Protein AF-A0A3D5YQ58-F1 (afdb_monomer)

Radius of gyration: 15.27 Å; Cα contacts (8 Å, |Δi|>4): 107; chains: 1; bounding box: 30×34×52 Å

Foldseek 3Di:
DDDPCPDPDDDAAEAEEAAECVCVVVVVVVCVVVVNDHDYYHYHHPPDPDDSLVSVVVVVVVCVVVVDDAQAEEDAAPSNQVSCVVVVHHYDHPYHHDD

Structure (mmCIF, N/CA/C/O backbone):
data_AF-A0A3D5YQ58-F1
#
_entry.id   AF-A0A3D5YQ58-F1
#
loop_
_atom_site.group_PDB
_atom_site.id
_atom_site.type_symbol
_atom_site.label_atom_id
_atom_site.label_alt_id
_atom_site.label_comp_id
_atom_site.label_asym_id
_atom_site.label_entity_id
_atom_site.label_seq_id
_atom_site.pdbx_PDB_ins_code
_atom_site.Cartn_x
_atom_site.Cartn_y
_atom_site.Cartn_z
_atom_site.occupancy
_atom_site.B_iso_or_equiv
_atom_site.auth_seq_id
_atom_site.auth_comp_id
_atom_site.auth_asym_id
_atom_site.auth_atom_id
_atom_site.pdbx_PDB_model_num
ATOM 1 N N . MET A 1 1 ? -14.738 -6.054 38.084 1.00 39.19 1 MET A N 1
ATOM 2 C CA . MET A 1 1 ? -13.569 -6.620 37.373 1.00 39.19 1 MET A CA 1
ATOM 3 C C . MET A 1 1 ? -14.160 -7.504 36.280 1.00 39.19 1 MET A C 1
ATOM 5 O O . MET A 1 1 ? -14.860 -8.432 36.635 1.00 39.19 1 MET A O 1
ATOM 9 N N . THR A 1 2 ? -14.170 -7.155 34.994 1.00 35.88 2 THR A N 1
ATOM 10 C CA . THR A 1 2 ? -13.031 -6.738 34.165 1.00 35.88 2 THR A CA 1
ATOM 11 C C . THR A 1 2 ? -13.493 -5.784 33.052 1.00 35.88 2 THR A C 1
ATOM 13 O O . THR A 1 2 ? -14.409 -6.083 32.296 1.00 35.88 2 THR A O 1
ATOM 16 N N . SER A 1 3 ? -12.853 -4.617 33.019 1.00 37.38 3 SER A N 1
ATOM 17 C CA . SER A 1 3 ? -12.725 -3.602 31.964 1.00 37.38 3 SER A CA 1
ATOM 18 C C . SER A 1 3 ? -13.506 -3.776 30.649 1.00 37.38 3 SER A C 1
ATOM 20 O O . SER A 1 3 ? -12.954 -4.215 29.643 1.00 37.38 3 SER A O 1
ATOM 22 N N . ALA A 1 4 ? -14.729 -3.243 30.592 1.00 36.88 4 ALA A N 1
ATOM 23 C CA . ALA A 1 4 ? -15.431 -2.921 29.340 1.00 36.88 4 ALA A CA 1
ATOM 24 C C . ALA A 1 4 ? -15.005 -1.545 28.775 1.00 36.88 4 ALA A C 1
ATOM 26 O O . ALA A 1 4 ? -15.821 -0.775 28.283 1.00 36.88 4 ALA A O 1
ATOM 27 N N . ASN A 1 5 ? -13.711 -1.226 28.860 1.00 38.62 5 ASN A N 1
ATOM 28 C CA . ASN A 1 5 ? -13.116 -0.006 28.309 1.00 38.62 5 ASN A CA 1
ATOM 29 C C . ASN A 1 5 ? -12.246 -0.365 27.099 1.00 38.62 5 ASN A C 1
ATOM 31 O O . ASN A 1 5 ? -11.046 -0.097 27.047 1.00 38.62 5 ASN A O 1
ATOM 35 N N . LYS A 1 6 ? -12.847 -1.025 26.104 1.00 43.50 6 LYS A N 1
ATOM 36 C CA . LYS A 1 6 ? -12.210 -1.176 24.795 1.00 43.50 6 LYS A CA 1
ATOM 37 C C . LYS A 1 6 ? -12.466 0.125 24.038 1.00 43.50 6 LYS A C 1
ATOM 39 O O . LYS A 1 6 ? -13.501 0.292 23.405 1.00 43.50 6 LYS A O 1
ATOM 44 N N . LEU A 1 7 ? -11.557 1.078 24.249 1.00 41.66 7 LEU A N 1
ATOM 45 C CA . LEU A 1 7 ? -11.448 2.376 23.580 1.00 41.66 7 LEU A CA 1
ATOM 46 C C . LEU A 1 7 ? -12.135 2.388 22.203 1.00 41.66 7 LEU A C 1
ATOM 48 O O . LEU A 1 7 ? -11.684 1.703 21.285 1.00 41.66 7 LEU A O 1
ATOM 52 N N . ARG A 1 8 ? -13.179 3.211 22.040 1.00 45.25 8 ARG A N 1
ATOM 53 C CA . ARG A 1 8 ? -13.702 3.606 20.724 1.00 45.25 8 ARG A CA 1
ATOM 54 C C . ARG A 1 8 ? -12.627 4.417 19.994 1.00 45.25 8 ARG A C 1
ATOM 56 O O . ARG A 1 8 ? -12.633 5.643 20.027 1.00 45.25 8 ARG A O 1
ATOM 63 N N . ARG A 1 9 ? -11.658 3.744 19.377 1.00 63.75 9 ARG A N 1
ATOM 64 C CA . ARG A 1 9 ? -10.739 4.376 18.426 1.00 63.75 9 ARG A CA 1
ATOM 65 C C . ARG A 1 9 ? -11.464 4.395 17.085 1.00 63.75 9 ARG A C 1
ATOM 67 O O . ARG A 1 9 ? -11.861 3.341 16.598 1.00 63.75 9 ARG A O 1
ATOM 74 N N . GLY A 1 10 ? -11.693 5.588 16.538 1.00 78.75 10 GLY A N 1
ATOM 75 C CA . GLY A 1 10 ? -12.211 5.733 15.178 1.00 78.75 10 GLY A CA 1
ATOM 76 C C . GLY A 1 10 ? -11.320 4.998 14.174 1.00 78.75 10 GLY A C 1
ATOM 77 O O . GLY A 1 10 ? -10.135 4.768 14.439 1.00 78.75 10 GLY A O 1
ATOM 78 N N . LEU A 1 11 ? -11.896 4.613 13.035 1.00 88.38 11 LEU A N 1
ATOM 79 C CA . LEU A 1 11 ? -11.135 3.996 11.953 1.00 88.38 11 LEU A CA 1
ATOM 80 C C . LEU A 1 11 ? 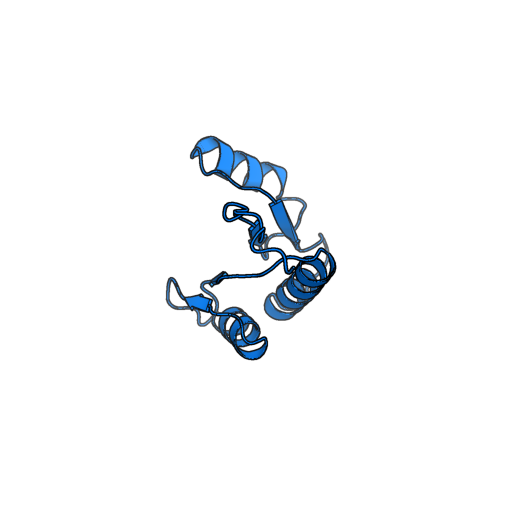-10.062 4.970 11.459 1.00 88.38 11 LEU A C 1
ATOM 82 O O . LEU A 1 11 ? -10.316 6.166 11.325 1.00 88.38 11 LEU A O 1
ATOM 86 N N . LYS A 1 12 ? -8.868 4.440 11.195 1.00 93.50 12 LYS A N 1
ATOM 87 C CA . LYS A 1 12 ? -7.796 5.177 10.532 1.00 93.50 12 LYS A CA 1
ATOM 88 C C . LYS A 1 12 ? -7.746 4.776 9.063 1.00 93.50 12 LYS A C 1
ATOM 90 O O . LYS A 1 12 ? -7.688 3.584 8.770 1.00 93.50 12 LYS A O 1
ATOM 95 N N . SER A 1 13 ? -7.715 5.749 8.162 1.00 95.12 13 SER A N 1
ATOM 96 C CA . SER A 1 13 ? -7.428 5.533 6.746 1.00 95.12 13 SER A CA 1
ATOM 97 C C . SER A 1 13 ? -5.914 5.446 6.541 1.00 95.12 13 SER A C 1
ATOM 99 O O . SER A 1 13 ? -5.185 6.426 6.703 1.00 95.12 13 SER A O 1
ATOM 101 N N . VAL A 1 14 ? -5.426 4.252 6.207 1.00 97.75 14 VAL A N 1
ATOM 102 C CA . VAL A 1 14 ? -4.018 4.008 5.867 1.00 97.75 14 VAL A CA 1
ATOM 103 C C . VAL A 1 14 ? -3.938 3.715 4.378 1.00 97.75 14 VAL A C 1
ATOM 105 O O . VAL A 1 14 ? -4.592 2.797 3.892 1.00 97.75 14 VAL A O 1
ATOM 108 N N . ILE A 1 15 ? -3.144 4.500 3.658 1.00 98.25 15 ILE A N 1
ATOM 109 C CA . ILE A 1 15 ? -2.916 4.323 2.226 1.00 98.25 15 ILE A CA 1
ATOM 110 C C . ILE A 1 15 ? -1.675 3.461 2.030 1.00 98.25 15 ILE A C 1
ATOM 112 O O . ILE A 1 15 ? -0.621 3.747 2.598 1.00 98.25 15 ILE A O 1
ATOM 116 N N . VAL A 1 16 ? -1.790 2.431 1.197 1.00 98.00 16 VAL A N 1
ATOM 117 C CA . VAL A 1 16 ? -0.671 1.587 0.775 1.00 98.00 16 VAL A CA 1
ATOM 118 C C . VAL A 1 16 ? -0.601 1.628 -0.747 1.00 98.00 16 VAL A C 1
ATOM 120 O O . VAL A 1 16 ? -1.566 1.279 -1.419 1.00 98.00 16 VAL A O 1
ATOM 123 N N . SER A 1 17 ? 0.521 2.086 -1.300 1.00 97.00 17 SER A N 1
ATOM 124 C CA . SER A 1 17 ? 0.678 2.279 -2.743 1.00 97.00 17 SER A CA 1
ATOM 125 C C . SER A 1 17 ? 1.897 1.552 -3.294 1.00 97.00 17 SER A C 1
ATOM 127 O O . SER A 1 17 ? 2.982 1.618 -2.718 1.00 97.00 17 SER A O 1
ATOM 129 N N . GLY A 1 18 ? 1.723 0.938 -4.466 1.00 95.81 18 GLY A N 1
ATOM 130 C CA . GLY A 1 18 ? 2.816 0.401 -5.271 1.00 95.81 18 GLY A CA 1
ATOM 131 C C . GLY A 1 18 ? 3.682 1.469 -5.944 1.00 95.81 18 GLY A C 1
ATOM 132 O O . GLY A 1 18 ? 4.737 1.137 -6.478 1.00 95.81 18 GLY A O 1
ATOM 133 N N . ARG A 1 19 ? 3.277 2.749 -5.920 1.00 97.19 19 ARG A N 1
ATOM 134 C CA . ARG A 1 19 ? 4.125 3.858 -6.383 1.00 97.19 19 ARG A CA 1
ATOM 135 C C . ARG A 1 19 ? 5.345 3.997 -5.485 1.00 97.19 19 ARG A C 1
ATOM 137 O O . ARG A 1 19 ? 5.241 3.819 -4.271 1.00 97.19 19 ARG A O 1
ATOM 144 N N . THR A 1 20 ? 6.473 4.347 -6.088 1.00 98.12 20 THR A N 1
ATOM 145 C CA . THR A 1 20 ? 7.707 4.629 -5.363 1.00 98.12 20 THR A CA 1
ATOM 146 C C . THR A 1 20 ? 7.592 5.919 -4.542 1.00 98.12 20 THR A C 1
ATOM 148 O O . THR A 1 20 ? 6.794 6.812 -4.840 1.00 98.12 20 THR A O 1
ATOM 151 N N . ASP A 1 21 ? 8.349 5.996 -3.455 1.00 97.94 21 ASP A N 1
ATOM 152 C CA . ASP A 1 21 ? 8.316 7.075 -2.467 1.00 97.94 21 ASP A CA 1
ATOM 153 C C . ASP A 1 21 ? 8.850 8.425 -2.976 1.00 97.94 21 ASP A C 1
ATOM 155 O O . ASP A 1 21 ? 8.537 9.457 -2.383 1.00 97.94 21 ASP A O 1
ATOM 159 N N . ASP A 1 22 ? 9.537 8.461 -4.116 1.00 98.12 22 ASP A N 1
ATOM 160 C CA . ASP A 1 22 ? 9.846 9.684 -4.869 1.00 98.12 22 ASP A CA 1
ATOM 161 C C . ASP A 1 22 ? 8.587 10.394 -5.416 1.00 98.12 22 ASP A C 1
ATOM 163 O O . ASP A 1 22 ? 8.625 11.596 -5.677 1.00 98.12 22 ASP A O 1
ATOM 167 N N . PHE A 1 23 ? 7.442 9.701 -5.494 1.00 98.00 23 PHE A N 1
ATOM 168 C CA . PHE A 1 23 ? 6.129 10.288 -5.809 1.00 98.00 23 PHE A CA 1
ATOM 169 C C . PHE A 1 23 ? 5.307 10.685 -4.573 1.00 98.00 23 PHE A C 1
ATOM 171 O O . PHE A 1 23 ? 4.111 10.997 -4.688 1.00 98.00 23 PHE A O 1
ATOM 178 N N . ARG A 1 24 ? 5.896 10.645 -3.372 1.00 98.06 24 ARG A N 1
ATOM 179 C CA . ARG A 1 24 ? 5.180 10.933 -2.120 1.00 98.06 24 ARG A CA 1
ATOM 180 C C . ARG A 1 24 ? 4.550 12.317 -2.126 1.00 98.06 24 ARG A C 1
ATOM 182 O O . ARG A 1 24 ? 3.355 12.431 -1.866 1.00 98.06 24 ARG A O 1
ATOM 189 N N . GLN A 1 25 ? 5.316 13.346 -2.483 1.00 98.12 25 GLN A N 1
ATOM 190 C CA . GLN A 1 25 ? 4.838 14.729 -2.446 1.00 98.12 25 GLN A CA 1
ATOM 191 C C . GLN A 1 25 ? 3.640 14.945 -3.385 1.00 98.12 25 GLN A C 1
ATOM 193 O O . GLN A 1 25 ? 2.662 15.592 -3.017 1.00 98.12 25 GLN A O 1
ATOM 198 N N . GLN A 1 26 ? 3.686 14.367 -4.583 1.00 98.44 26 GLN A N 1
ATOM 199 C CA . GLN A 1 26 ? 2.623 14.434 -5.585 1.00 98.44 26 GLN A CA 1
ATOM 200 C C . GLN A 1 26 ? 1.379 13.679 -5.106 1.00 98.44 26 GLN A C 1
ATOM 202 O O . GLN A 1 26 ? 0.255 14.148 -5.288 1.00 98.44 26 GLN A O 1
ATOM 207 N N . THR A 1 27 ? 1.576 12.527 -4.463 1.00 97.88 27 THR A N 1
ATOM 208 C CA . THR A 1 27 ? 0.487 11.706 -3.928 1.00 97.88 27 THR A CA 1
ATOM 209 C C . THR A 1 27 ? -0.214 12.408 -2.761 1.00 97.88 27 THR A C 1
ATOM 211 O O . THR A 1 27 ? -1.437 12.531 -2.764 1.00 97.88 27 THR A O 1
ATOM 214 N N . GLU A 1 28 ? 0.540 12.956 -1.807 1.00 97.50 28 GLU A N 1
ATOM 215 C CA . GLU A 1 28 ? 0.001 13.736 -0.684 1.00 97.50 28 GLU A CA 1
ATOM 216 C C . GLU A 1 28 ? -0.709 15.014 -1.166 1.00 97.50 28 GLU A C 1
ATOM 218 O O . GLU A 1 28 ? -1.800 15.342 -0.690 1.00 97.50 28 GLU A O 1
ATOM 223 N N . ALA A 1 29 ? -0.152 15.704 -2.169 1.00 98.12 29 ALA A N 1
ATOM 224 C CA . ALA A 1 29 ? -0.788 16.866 -2.786 1.00 98.12 29 ALA A CA 1
ATOM 225 C C . ALA A 1 29 ? -2.129 16.519 -3.454 1.00 98.12 29 ALA A C 1
ATOM 227 O O . ALA A 1 29 ? -3.066 17.316 -3.382 1.00 98.12 29 ALA A O 1
ATOM 228 N N . TRP A 1 30 ? -2.251 15.336 -4.066 1.00 98.50 30 TRP A N 1
ATOM 229 C CA . TRP A 1 30 ? -3.504 14.872 -4.664 1.00 98.50 30 TRP A CA 1
ATOM 230 C C . TRP A 1 30 ? -4.593 14.656 -3.605 1.00 98.50 30 TRP A C 1
ATOM 232 O O . TRP A 1 30 ? -5.690 15.196 -3.752 1.00 98.50 30 TRP A O 1
ATOM 242 N N . PHE A 1 31 ? -4.286 13.963 -2.500 1.00 97.88 31 PHE A N 1
ATOM 243 C CA . PHE A 1 31 ? -5.243 13.781 -1.397 1.00 97.88 31 PHE A CA 1
ATOM 244 C C . PHE A 1 31 ? -5.680 15.121 -0.796 1.00 97.88 31 PHE A C 1
ATOM 246 O O . PHE A 1 31 ? -6.873 15.345 -0.579 1.00 97.88 31 PHE A O 1
ATOM 253 N N . LYS A 1 32 ? -4.731 16.049 -0.603 1.00 97.19 32 LYS A N 1
ATOM 254 C CA . LYS A 1 32 ? -5.017 17.403 -0.111 1.00 97.19 32 LYS A CA 1
ATOM 255 C C . LYS A 1 32 ? -5.915 18.187 -1.068 1.00 97.19 32 LYS A C 1
ATOM 257 O O . LYS A 1 32 ? -6.866 18.817 -0.617 1.00 97.19 32 LYS A O 1
ATOM 262 N N . LYS A 1 33 ? -5.638 18.141 -2.375 1.00 98.31 33 LYS A N 1
ATOM 263 C CA . LYS A 1 33 ? -6.430 18.830 -3.407 1.00 98.31 33 LYS A CA 1
ATOM 264 C C . LYS A 1 33 ? -7.903 18.415 -3.372 1.00 98.31 33 LYS A C 1
ATOM 266 O O . LYS A 1 33 ? -8.765 19.263 -3.570 1.00 98.31 33 LYS A O 1
ATOM 271 N N . TRP A 1 34 ? -8.178 17.139 -3.112 1.00 98.19 34 TRP A N 1
ATOM 272 C CA . TRP A 1 34 ? -9.535 16.587 -3.084 1.00 98.19 34 TRP A CA 1
ATOM 273 C C . TRP A 1 34 ? -10.144 16.490 -1.682 1.00 98.19 34 TRP A C 1
ATOM 275 O O . TRP A 1 34 ? -11.226 15.934 -1.527 1.00 98.19 34 TRP A O 1
ATOM 285 N N . ASN A 1 35 ? -9.474 17.046 -0.666 1.00 96.75 35 ASN A N 1
ATOM 286 C CA . ASN A 1 35 ? -9.921 17.036 0.727 1.00 96.75 35 ASN A CA 1
ATOM 287 C C . ASN A 1 35 ? -10.255 15.625 1.255 1.00 96.75 35 ASN A C 1
ATOM 289 O O . ASN A 1 35 ? -11.214 15.433 2.002 1.00 96.75 35 AS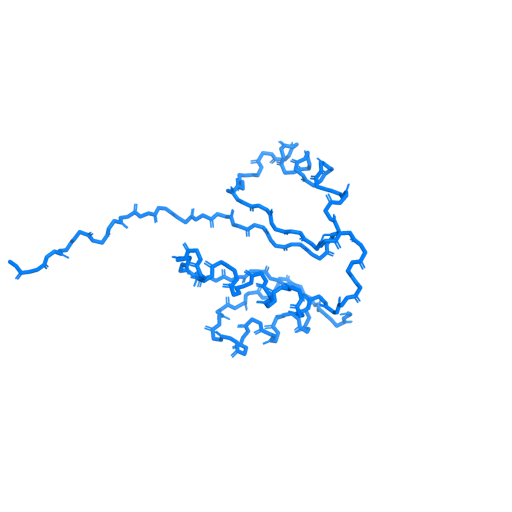N A O 1
ATOM 293 N N . ILE A 1 36 ? -9.464 14.627 0.851 1.00 95.25 36 ILE A N 1
ATOM 294 C CA . ILE A 1 36 ? -9.618 13.239 1.294 1.00 95.25 36 ILE A CA 1
ATOM 295 C C . ILE A 1 36 ? -8.734 13.032 2.535 1.00 95.25 36 ILE A C 1
ATOM 297 O O . ILE A 1 36 ? -7.506 13.108 2.422 1.00 95.25 36 ILE A O 1
ATOM 301 N N . PRO A 1 37 ? -9.311 12.772 3.722 1.00 92.44 37 PRO A N 1
ATOM 302 C CA . PRO A 1 37 ? -8.537 12.606 4.944 1.00 92.44 37 PRO A CA 1
ATOM 303 C C . PRO A 1 37 ? -7.812 11.254 4.966 1.00 92.44 37 PRO A C 1
ATOM 305 O O . PRO A 1 37 ? -8.432 10.190 4.888 1.00 92.44 37 PRO A O 1
ATOM 308 N N . ILE A 1 38 ? -6.491 11.301 5.133 1.00 95.38 38 ILE A N 1
ATOM 309 C CA . ILE A 1 38 ? -5.629 10.125 5.301 1.00 95.38 38 ILE A CA 1
ATOM 310 C C . ILE A 1 38 ? -4.814 10.250 6.589 1.00 95.38 38 ILE A C 1
ATOM 312 O O . ILE A 1 38 ? -4.412 11.350 6.968 1.00 95.38 38 ILE A O 1
ATOM 316 N N . ASN A 1 39 ? -4.581 9.137 7.285 1.00 96.38 39 ASN A N 1
ATOM 317 C CA . ASN A 1 39 ? -3.803 9.120 8.526 1.00 96.38 39 ASN A CA 1
ATOM 318 C C . ASN A 1 39 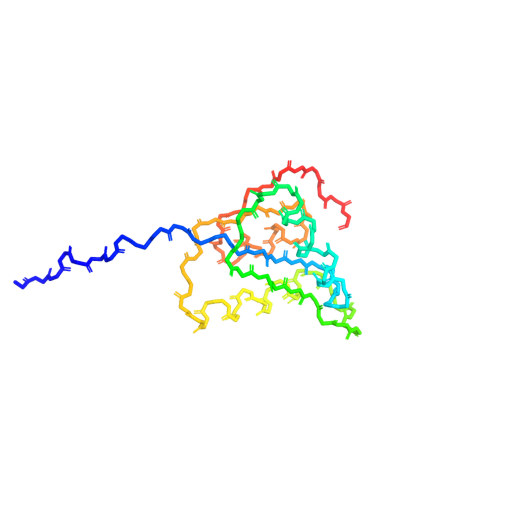? -2.333 8.761 8.300 1.00 96.38 39 ASN A C 1
ATOM 320 O O . ASN A 1 39 ? -1.464 9.367 8.918 1.00 96.38 39 ASN A O 1
ATOM 324 N N . GLU A 1 40 ? -2.056 7.770 7.454 1.00 96.44 40 GLU A N 1
ATOM 325 C CA . GLU A 1 40 ? -0.700 7.315 7.126 1.00 96.44 40 GLU A CA 1
ATOM 326 C C . GLU A 1 40 ? -0.636 6.922 5.644 1.00 96.44 40 GLU A C 1
ATOM 328 O O . GLU A 1 40 ? -1.625 6.444 5.085 1.00 96.44 40 GLU A O 1
ATOM 333 N N . ILE A 1 41 ? 0.529 7.102 5.013 1.00 97.81 41 ILE A N 1
ATOM 334 C CA . ILE A 1 41 ? 0.800 6.630 3.650 1.00 97.81 41 ILE A CA 1
ATOM 335 C C . ILE A 1 41 ? 2.115 5.849 3.594 1.00 97.81 41 ILE A C 1
ATOM 337 O O . ILE A 1 41 ? 3.197 6.363 3.905 1.00 97.81 41 ILE A O 1
ATOM 341 N N . HIS A 1 42 ? 2.000 4.598 3.165 1.00 98.31 42 HIS A N 1
ATOM 342 C CA . HIS A 1 42 ? 3.085 3.667 2.905 1.00 98.31 42 HIS A CA 1
ATOM 343 C C . HIS A 1 42 ? 3.247 3.497 1.396 1.00 98.31 42 HIS A C 1
ATOM 345 O O . HIS A 1 42 ? 2.271 3.320 0.667 1.00 98.31 42 HIS A O 1
ATOM 351 N N . MET A 1 43 ? 4.485 3.585 0.929 1.00 98.44 43 MET A N 1
ATOM 352 C CA . MET A 1 43 ? 4.828 3.552 -0.489 1.00 98.44 43 MET A CA 1
ATOM 353 C C . MET A 1 43 ? 5.991 2.594 -0.695 1.00 98.44 43 MET A C 1
ATOM 355 O O . MET A 1 43 ? 6.762 2.339 0.235 1.00 98.44 43 MET A O 1
ATOM 359 N N . ARG A 1 44 ? 6.118 2.079 -1.913 1.00 98.50 44 ARG A N 1
ATOM 360 C CA . ARG A 1 44 ? 7.281 1.308 -2.346 1.00 98.50 44 ARG A CA 1
ATOM 361 C C . ARG A 1 44 ? 8.536 2.170 -2.213 1.00 98.50 44 ARG A C 1
ATOM 363 O O . ARG A 1 44 ? 8.523 3.347 -2.555 1.00 98.50 44 ARG A O 1
ATOM 370 N N . ARG A 1 45 ? 9.637 1.598 -1.741 1.00 98.12 45 ARG A N 1
ATOM 371 C CA . ARG A 1 45 ? 10.920 2.307 -1.7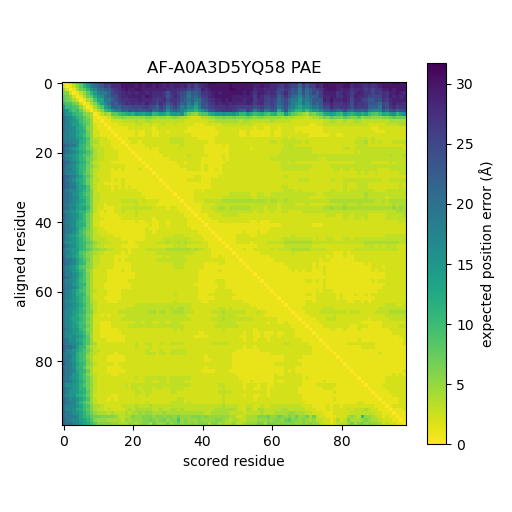16 1.00 98.12 45 ARG A CA 1
ATOM 372 C C . ARG A 1 45 ? 11.439 2.496 -3.144 1.00 98.12 45 ARG A C 1
ATOM 374 O O . ARG A 1 45 ? 11.399 1.554 -3.935 1.00 98.12 45 ARG A O 1
ATOM 381 N N . PHE A 1 46 ? 11.965 3.671 -3.473 1.00 97.94 46 PHE A N 1
ATOM 382 C CA . PHE A 1 46 ? 12.634 3.897 -4.751 1.00 97.94 46 PHE A CA 1
ATOM 383 C C . PHE A 1 46 ? 13.748 2.862 -4.989 1.00 97.94 46 PHE A C 1
ATOM 385 O O . PHE A 1 46 ? 14.578 2.603 -4.113 1.00 97.94 46 PHE A O 1
ATOM 392 N N . GLY A 1 47 ? 13.746 2.261 -6.181 1.00 97.81 47 GLY A N 1
ATOM 393 C CA . GLY A 1 47 ? 14.671 1.190 -6.565 1.00 97.81 47 GLY A CA 1
ATOM 394 C C . GLY A 1 47 ? 14.255 -0.224 -6.138 1.00 97.81 47 GLY A C 1
ATOM 395 O O . GLY A 1 47 ? 14.990 -1.168 -6.419 1.00 97.81 47 GLY A O 1
ATOM 396 N N . ASP A 1 48 ? 13.101 -0.401 -5.487 1.00 98.00 48 ASP A N 1
ATOM 397 C CA . ASP A 1 48 ? 12.546 -1.724 -5.190 1.00 98.00 48 ASP A CA 1
ATOM 398 C C . ASP A 1 48 ? 11.616 -2.210 -6.311 1.00 98.00 48 ASP A C 1
ATOM 400 O O . ASP A 1 48 ? 10.495 -1.722 -6.478 1.00 98.00 48 ASP A O 1
ATOM 404 N N . TYR A 1 49 ? 12.075 -3.203 -7.071 1.00 97.31 49 TYR A N 1
ATOM 405 C CA . TYR A 1 49 ? 11.368 -3.758 -8.231 1.00 97.31 49 TYR A CA 1
ATOM 406 C C . TYR A 1 49 ? 10.639 -5.075 -7.940 1.00 97.31 49 TYR A C 1
ATOM 408 O O . TYR A 1 49 ? 10.184 -5.742 -8.868 1.00 97.31 49 TYR A O 1
ATOM 416 N N . ARG A 1 50 ? 10.520 -5.481 -6.669 1.00 98.31 50 ARG A N 1
ATOM 417 C CA . ARG A 1 50 ? 9.765 -6.689 -6.300 1.00 98.31 50 ARG A CA 1
ATOM 418 C C . ARG A 1 50 ? 8.287 -6.557 -6.684 1.00 98.31 50 ARG A C 1
ATOM 420 O O . ARG A 1 50 ? 7.768 -5.454 -6.861 1.00 98.31 50 ARG A 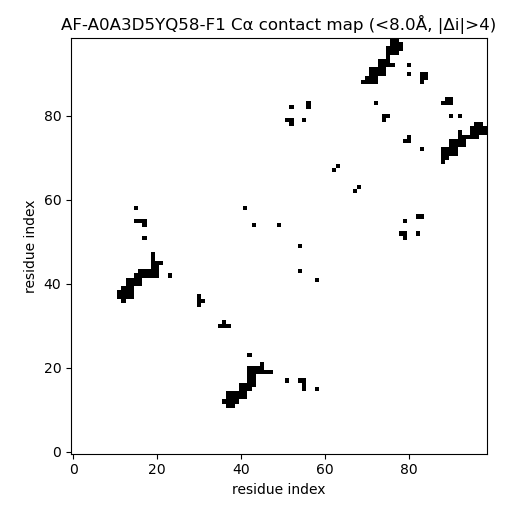O 1
ATOM 427 N N . ALA A 1 51 ? 7.590 -7.681 -6.805 1.00 97.94 51 ALA A N 1
ATOM 428 C CA . ALA A 1 51 ? 6.161 -7.681 -7.109 1.00 97.94 51 ALA A CA 1
ATOM 429 C C . ALA A 1 51 ? 5.343 -6.919 -6.043 1.00 97.94 51 ALA A C 1
ATOM 431 O O . ALA A 1 51 ? 5.733 -6.844 -4.875 1.00 97.94 51 ALA A O 1
ATOM 432 N N . ASP A 1 52 ? 4.225 -6.310 -6.453 1.00 97.50 52 ASP A N 1
ATOM 433 C CA . ASP A 1 52 ? 3.441 -5.415 -5.588 1.00 97.50 52 ASP A CA 1
ATOM 434 C C . ASP A 1 52 ? 2.859 -6.126 -4.364 1.00 97.50 52 ASP A C 1
ATOM 436 O O . ASP A 1 52 ? 2.894 -5.589 -3.258 1.00 97.50 52 ASP A O 1
ATOM 440 N N . ASN A 1 53 ? 2.416 -7.370 -4.543 1.00 98.50 53 ASN A N 1
ATOM 441 C CA . ASN A 1 53 ? 1.946 -8.228 -3.463 1.00 98.50 53 ASN A CA 1
ATOM 442 C C . ASN A 1 53 ? 3.025 -8.457 -2.390 1.00 98.50 53 ASN A C 1
ATOM 444 O O . ASN A 1 53 ? 2.714 -8.337 -1.211 1.00 98.50 53 ASN A O 1
ATOM 448 N N . LEU A 1 54 ? 4.289 -8.683 -2.769 1.00 98.50 54 LEU A N 1
ATOM 449 C CA . LEU A 1 54 ? 5.391 -8.880 -1.813 1.00 98.50 54 LEU A CA 1
ATOM 450 C C . LEU A 1 54 ? 5.684 -7.614 -0.995 1.00 98.50 54 LEU A C 1
ATOM 452 O O . LEU A 1 54 ? 5.941 -7.678 0.205 1.00 98.50 54 LEU A O 1
ATOM 456 N N . ILE A 1 55 ? 5.635 -6.443 -1.630 1.00 98.56 55 ILE A N 1
ATOM 457 C CA . ILE A 1 55 ? 5.856 -5.165 -0.937 1.00 98.56 55 ILE A CA 1
ATOM 458 C C . ILE A 1 55 ? 4.684 -4.835 -0.017 1.00 98.56 55 ILE A C 1
ATOM 460 O O . ILE A 1 55 ? 4.890 -4.412 1.122 1.00 98.56 55 ILE A O 1
ATOM 464 N N . LYS A 1 56 ? 3.450 -5.044 -0.481 1.00 98.56 56 LYS A N 1
ATOM 465 C CA . LYS A 1 56 ? 2.251 -4.820 0.331 1.00 98.56 56 LYS A CA 1
ATOM 466 C C . LYS A 1 56 ? 2.155 -5.807 1.496 1.00 98.56 56 LYS A C 1
ATOM 468 O O . LYS A 1 56 ? 1.758 -5.391 2.580 1.00 98.56 56 LYS A O 1
ATOM 473 N N . GLU A 1 57 ? 2.600 -7.050 1.326 1.00 98.69 57 GLU A N 1
ATOM 474 C CA . GLU A 1 57 ? 2.748 -8.029 2.410 1.00 98.69 57 GLU A CA 1
ATOM 475 C C . GLU A 1 57 ? 3.805 -7.583 3.438 1.00 98.69 57 GLU A C 1
ATOM 477 O O . GLU A 1 57 ? 3.587 -7.642 4.651 1.00 98.69 57 GLU A O 1
ATOM 482 N N . GLU A 1 58 ? 4.944 -7.052 2.988 1.00 98.62 58 GLU A N 1
ATOM 483 C CA . GLU A 1 58 ? 5.942 -6.490 3.902 1.00 98.62 58 GLU A CA 1
ATOM 484 C C . GLU A 1 58 ? 5.352 -5.334 4.733 1.00 98.62 58 GLU A C 1
ATOM 486 O O . GLU A 1 58 ? 5.537 -5.276 5.955 1.00 98.62 58 GLU A O 1
ATOM 491 N N . ILE A 1 59 ? 4.593 -4.441 4.090 1.00 98.44 59 ILE A N 1
ATOM 492 C CA . ILE A 1 59 ? 3.903 -3.318 4.740 1.00 98.44 59 ILE A CA 1
ATOM 493 C C . ILE A 1 59 ? 2.810 -3.817 5.695 1.00 98.44 59 ILE A C 1
ATOM 495 O O . ILE A 1 59 ? 2.696 -3.293 6.805 1.00 98.44 59 ILE A O 1
ATOM 499 N N . LEU A 1 60 ? 2.051 -4.851 5.325 1.00 98.50 60 LEU A N 1
ATOM 500 C CA . LEU A 1 60 ? 1.084 -5.516 6.200 1.00 98.50 60 LEU A CA 1
ATOM 501 C C . LEU A 1 60 ? 1.744 -5.943 7.512 1.00 98.50 60 LEU A C 1
ATOM 503 O O . LEU A 1 60 ? 1.298 -5.550 8.594 1.00 98.50 60 LEU A O 1
ATOM 507 N N . HIS A 1 61 ? 2.851 -6.680 7.425 1.00 98.44 61 HIS A N 1
ATOM 508 C CA . HIS A 1 61 ? 3.571 -7.133 8.609 1.00 98.44 61 HIS A CA 1
ATOM 509 C C . HIS A 1 61 ? 4.096 -5.956 9.447 1.00 98.44 61 HIS A C 1
ATOM 511 O O . HIS A 1 61 ? 4.092 -6.017 10.679 1.00 98.44 61 HIS A O 1
ATOM 517 N N . GLN A 1 62 ? 4.523 -4.853 8.820 1.00 98.19 62 GLN A N 1
ATOM 518 C CA . GLN A 1 62 ? 4.904 -3.632 9.542 1.00 98.19 62 GLN A CA 1
ATOM 519 C C . GLN A 1 62 ? 3.716 -3.015 10.299 1.00 98.19 62 GLN A C 1
ATOM 521 O O . GLN A 1 62 ? 3.866 -2.637 11.463 1.00 98.19 62 GLN A O 1
ATOM 526 N N . LEU A 1 63 ? 2.536 -2.930 9.677 1.00 97.31 63 LEU A N 1
ATOM 527 C CA . LEU A 1 63 ? 1.319 -2.401 10.302 1.00 97.31 63 LEU A CA 1
ATOM 528 C C . LEU A 1 63 ? 0.862 -3.275 11.475 1.00 97.31 63 LEU A C 1
ATOM 530 O O . LEU A 1 63 ? 0.572 -2.755 12.555 1.00 97.31 63 LEU A O 1
ATOM 534 N N . GLN A 1 64 ? 0.871 -4.597 11.309 1.00 97.12 64 GLN A N 1
ATOM 535 C CA . GLN A 1 64 ? 0.550 -5.537 12.385 1.00 97.12 64 GLN A CA 1
ATOM 536 C C . GLN A 1 64 ? 1.524 -5.401 13.562 1.00 97.12 64 GLN A C 1
ATOM 538 O O . GLN A 1 64 ? 1.084 -5.315 14.708 1.00 97.12 64 GLN A O 1
ATOM 543 N N . ARG A 1 65 ? 2.836 -5.274 13.303 1.00 98.06 65 ARG A N 1
ATOM 544 C CA . ARG A 1 65 ? 3.842 -5.016 14.353 1.00 98.06 65 ARG A CA 1
ATOM 545 C C . ARG A 1 65 ? 3.626 -3.687 15.081 1.00 98.06 65 ARG A C 1
ATOM 547 O O . ARG A 1 65 ? 3.894 -3.605 16.275 1.00 98.06 65 ARG A O 1
ATOM 554 N N . LYS A 1 66 ? 3.104 -2.661 14.398 1.00 96.12 66 LYS A N 1
ATOM 555 C CA . LYS A 1 66 ? 2.672 -1.390 15.015 1.00 96.12 66 LYS A CA 1
ATOM 556 C C . LYS A 1 66 ? 1.376 -1.525 15.841 1.00 96.12 66 LYS A C 1
ATOM 558 O O . LYS A 1 66 ? 0.956 -0.551 16.464 1.00 96.12 66 LYS A O 1
ATOM 563 N N . GLY A 1 67 ? 0.727 -2.691 15.843 1.00 95.88 67 GLY A N 1
ATOM 564 C CA . GLY A 1 67 ? -0.509 -2.958 16.581 1.00 95.88 67 GLY A CA 1
ATOM 565 C C . GLY A 1 67 ? -1.789 -2.565 15.840 1.00 95.88 67 GLY A C 1
ATOM 566 O O . GLY A 1 67 ? -2.833 -2.400 16.476 1.00 95.88 67 GLY A O 1
ATOM 567 N N . TYR A 1 68 ? -1.739 -2.386 14.515 1.00 95.44 68 TYR A N 1
ATOM 568 C CA . TYR A 1 68 ? -2.944 -2.124 13.727 1.00 95.44 68 TYR A CA 1
ATOM 569 C C . TYR A 1 68 ? -3.863 -3.350 13.688 1.00 95.44 68 TYR A C 1
ATOM 571 O O . TYR A 1 68 ? -3.433 -4.460 13.388 1.00 95.44 68 TYR A O 1
ATOM 579 N N . GLN A 1 69 ? -5.156 -3.119 13.934 1.00 95.19 69 GLN A N 1
ATOM 580 C CA . GLN A 1 69 ? -6.223 -4.092 13.693 1.00 95.19 69 GLN A CA 1
ATOM 581 C C . GLN A 1 69 ? -6.927 -3.748 12.379 1.00 95.19 69 GLN A C 1
ATOM 583 O O . GLN A 1 69 ? -7.799 -2.876 12.346 1.00 95.19 69 GLN A O 1
ATOM 588 N N . ILE A 1 70 ? -6.524 -4.412 11.297 1.00 96.31 70 ILE A N 1
ATOM 589 C CA . ILE A 1 70 ? -7.053 -4.166 9.951 1.00 96.31 70 ILE A CA 1
ATOM 590 C C . ILE A 1 70 ? -8.491 -4.685 9.879 1.00 96.31 70 ILE A C 1
ATOM 592 O O . ILE A 1 70 ? -8.734 -5.867 10.097 1.00 96.31 70 ILE A O 1
ATOM 596 N N . GLN A 1 71 ? -9.444 -3.789 9.609 1.00 96.50 71 GLN A N 1
ATOM 597 C CA . GLN A 1 71 ? -10.865 -4.145 9.508 1.00 96.50 71 GLN A CA 1
ATOM 598 C C . GLN A 1 71 ? -11.220 -4.670 8.114 1.00 96.50 71 GLN A C 1
ATOM 600 O O . GLN A 1 71 ? -11.942 -5.652 7.982 1.00 96.50 71 GLN A O 1
ATOM 605 N N . PHE A 1 72 ? -10.709 -4.000 7.083 1.00 97.88 72 PHE A N 1
ATOM 606 C CA . PHE A 1 72 ? -10.796 -4.405 5.686 1.00 97.88 72 PHE A CA 1
ATOM 607 C C . PHE A 1 72 ? -9.758 -3.628 4.869 1.00 97.88 72 PHE A C 1
ATOM 609 O O . PHE A 1 72 ? -9.197 -2.636 5.345 1.00 97.88 72 PHE A O 1
ATOM 616 N N . VAL A 1 73 ? -9.534 -4.073 3.637 1.00 98.50 73 VAL A N 1
ATOM 617 C CA . VAL A 1 73 ? -8.717 -3.398 2.624 1.00 98.50 73 VAL A CA 1
ATOM 618 C C . VAL A 1 73 ? -9.549 -3.216 1.354 1.00 98.50 73 VAL A C 1
ATOM 620 O O . VAL A 1 73 ? -10.447 -4.013 1.083 1.00 98.50 73 VAL A O 1
ATOM 623 N N . VAL A 1 74 ? -9.256 -2.165 0.590 1.00 98.56 74 VAL A N 1
ATOM 624 C CA . VAL A 1 74 ? -9.766 -1.958 -0.771 1.00 98.56 74 VAL A CA 1
ATOM 625 C C . VAL A 1 74 ? -8.565 -1.978 -1.712 1.00 98.56 74 VAL A C 1
ATOM 627 O O . VAL A 1 74 ? -7.638 -1.194 -1.513 1.00 98.56 74 VAL A O 1
ATOM 630 N N . ASP A 1 75 ? -8.557 -2.888 -2.682 1.00 98.44 75 ASP A N 1
ATOM 631 C CA . ASP A 1 75 ? -7.461 -3.075 -3.644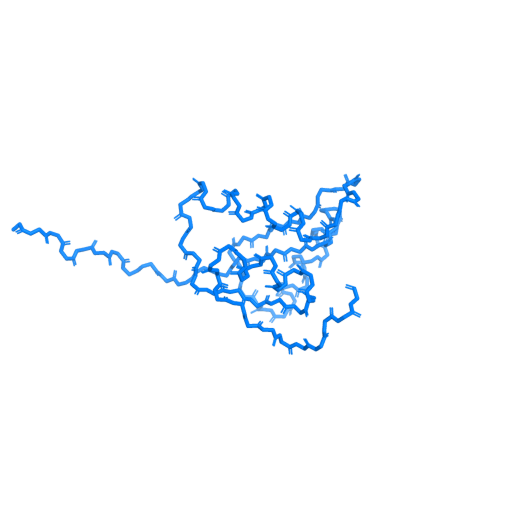 1.00 98.44 75 ASP A CA 1
ATOM 632 C C . ASP A 1 75 ? -8.040 -3.582 -4.972 1.00 98.44 75 ASP A C 1
ATOM 634 O O . ASP A 1 75 ? -9.073 -4.243 -4.966 1.00 98.44 75 ASP A O 1
ATOM 638 N N . ASP A 1 76 ? -7.428 -3.262 -6.104 1.00 98.00 76 ASP A N 1
ATOM 639 C CA . ASP A 1 76 ? -7.946 -3.584 -7.440 1.00 98.00 76 ASP A CA 1
ATOM 640 C C . ASP A 1 76 ? -7.253 -4.799 -8.070 1.00 98.00 76 ASP A C 1
ATOM 642 O O . ASP A 1 76 ? -7.920 -5.623 -8.687 1.00 98.00 76 ASP A O 1
ATOM 646 N N . ARG A 1 77 ? -5.937 -4.942 -7.881 1.00 98.25 77 ARG A N 1
ATOM 647 C CA . ARG A 1 77 ?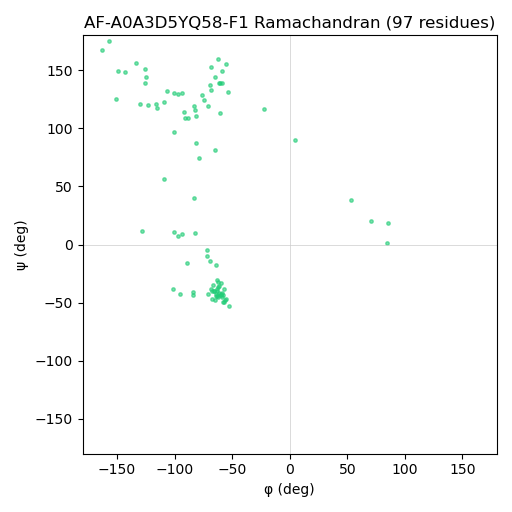 -5.101 -5.941 -8.567 1.00 98.25 77 ARG A CA 1
ATOM 648 C C . ARG A 1 77 ? -5.272 -7.359 -8.007 1.00 98.25 77 ARG A C 1
ATOM 650 O O . ARG A 1 77 ? -5.026 -7.589 -6.822 1.00 98.25 77 ARG A O 1
ATOM 657 N N . ASP A 1 78 ? -5.539 -8.338 -8.873 1.00 98.56 78 ASP A N 1
ATOM 658 C CA . ASP A 1 78 ? -5.857 -9.728 -8.499 1.00 98.56 78 ASP A CA 1
ATOM 659 C C . ASP A 1 78 ? -4.784 -10.370 -7.611 1.00 98.56 78 ASP A C 1
ATOM 661 O O . ASP A 1 78 ? -5.090 -10.943 -6.564 1.00 98.56 78 ASP A O 1
ATOM 665 N N . SER A 1 79 ? -3.508 -10.220 -7.980 1.00 98.25 79 SER A N 1
ATOM 666 C CA . SER A 1 79 ? -2.377 -10.779 -7.220 1.00 98.25 79 SER A CA 1
ATOM 667 C C . SER A 1 79 ? -2.248 -10.203 -5.806 1.00 98.25 79 SER A C 1
ATOM 669 O O . SER A 1 79 ? -1.802 -10.887 -4.884 1.00 98.25 79 SER A O 1
ATOM 671 N N . VAL A 1 80 ? -2.652 -8.949 -5.610 1.00 98.62 80 VAL A N 1
ATOM 672 C CA . VAL A 1 80 ? -2.615 -8.270 -4.313 1.00 98.62 80 VAL A CA 1
ATOM 673 C C . VAL A 1 80 ? -3.853 -8.617 -3.491 1.00 98.62 80 VAL A C 1
ATOM 675 O O . VAL A 1 80 ? -3.747 -8.885 -2.296 1.00 98.62 80 VAL A O 1
ATOM 678 N N . VAL A 1 81 ? -5.022 -8.663 -4.129 1.00 98.75 81 VAL A N 1
ATOM 679 C CA . VAL A 1 81 ? -6.280 -9.103 -3.515 1.00 98.75 81 VAL A CA 1
ATOM 680 C C . VAL A 1 81 ? -6.153 -10.534 -2.987 1.00 98.75 81 VAL A C 1
ATOM 682 O O . VAL A 1 81 ? -6.564 -10.804 -1.856 1.00 98.75 81 VAL A O 1
ATOM 685 N N . ALA A 1 82 ? -5.565 -11.440 -3.775 1.00 98.69 82 ALA A N 1
ATOM 686 C CA . ALA A 1 82 ? -5.274 -12.809 -3.356 1.00 98.69 82 ALA A CA 1
ATOM 687 C C . ALA A 1 82 ? -4.384 -12.828 -2.107 1.00 98.69 82 ALA A C 1
ATOM 689 O O . ALA A 1 82 ? -4.770 -13.431 -1.109 1.00 98.69 82 ALA A O 1
ATOM 690 N N . MET A 1 83 ? -3.281 -12.071 -2.111 1.00 98.69 83 MET A N 1
ATOM 691 C CA . MET A 1 83 ? -2.387 -11.943 -0.954 1.00 98.69 83 MET A CA 1
ATOM 692 C C . MET A 1 83 ? -3.129 -11.462 0.303 1.00 98.69 83 MET A C 1
ATOM 694 O O . MET A 1 83 ? -3.024 -12.087 1.356 1.00 98.69 83 MET A O 1
ATOM 698 N N . TRP A 1 84 ? -3.952 -10.408 0.220 1.00 98.62 84 TRP A N 1
ATOM 699 C CA . TRP A 1 84 ? -4.728 -9.949 1.381 1.00 98.62 84 TRP A CA 1
ATOM 700 C C . TRP A 1 84 ? -5.630 -11.057 1.944 1.00 98.62 84 TRP A C 1
ATOM 702 O O . TRP A 1 84 ? -5.694 -11.255 3.160 1.00 98.62 84 TRP A O 1
ATOM 712 N N . ARG A 1 85 ? -6.307 -11.801 1.062 1.00 98.69 85 ARG A N 1
ATOM 713 C CA . ARG A 1 85 ? -7.207 -12.899 1.442 1.00 98.69 85 ARG A CA 1
ATOM 714 C C . ARG A 1 85 ? -6.452 -14.086 2.045 1.00 98.69 85 ARG A C 1
ATOM 716 O O . ARG A 1 85 ? -6.938 -14.654 3.020 1.00 98.69 85 ARG A O 1
ATOM 723 N N . GLU A 1 86 ? -5.270 -14.424 1.532 1.00 98.62 86 GLU A N 1
ATOM 724 C CA . GLU A 1 86 ? -4.380 -15.459 2.089 1.00 98.62 86 GLU A CA 1
ATOM 725 C C . GLU A 1 86 ? -3.951 -15.137 3.528 1.00 98.62 86 GLU A C 1
ATOM 727 O O . GLU A 1 86 ? -3.858 -16.032 4.366 1.00 98.62 86 GLU A O 1
ATOM 732 N N . HIS A 1 87 ? -3.797 -13.850 3.853 1.00 98.50 87 HIS A N 1
ATOM 733 C CA . HIS A 1 87 ? -3.528 -13.358 5.211 1.00 98.50 87 HIS A CA 1
ATOM 734 C C . HIS A 1 87 ? -4.779 -13.214 6.093 1.00 98.50 87 HIS A C 1
ATOM 736 O O . HIS A 1 87 ? -4.720 -12.642 7.185 1.00 98.50 87 HIS A O 1
ATOM 742 N N . GLY A 1 88 ? -5.930 -13.719 5.642 1.00 98.25 88 GLY A N 1
ATOM 743 C CA . GLY A 1 88 ? -7.189 -13.676 6.387 1.00 98.25 88 GLY A CA 1
ATOM 744 C C . GLY A 1 88 ?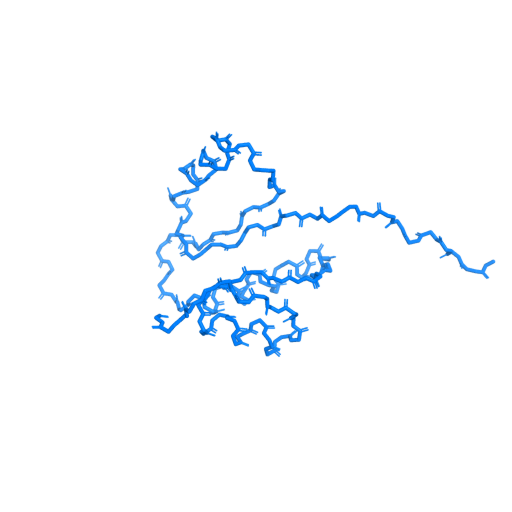 -7.805 -12.278 6.490 1.00 98.25 88 GLY A C 1
ATOM 745 O O . GLY A 1 88 ? -8.614 -12.029 7.384 1.00 98.25 88 GLY A O 1
ATOM 746 N N . ILE A 1 89 ? -7.428 -11.352 5.604 1.00 98.44 89 ILE A N 1
ATOM 747 C CA . ILE A 1 89 ? -7.938 -9.979 5.595 1.00 98.44 89 ILE A CA 1
ATOM 748 C C . ILE A 1 89 ? -9.077 -9.860 4.586 1.00 98.44 89 ILE A C 1
ATOM 750 O O . ILE A 1 89 ? -8.944 -10.207 3.412 1.00 98.44 89 ILE A O 1
ATOM 754 N N . THR A 1 90 ? -10.200 -9.298 5.034 1.00 98.44 90 THR A N 1
ATOM 755 C CA . THR A 1 90 ? -11.310 -8.934 4.148 1.00 98.44 90 THR A CA 1
ATOM 756 C C . THR A 1 90 ? -10.837 -7.906 3.123 1.00 98.44 90 THR A C 1
ATOM 758 O O . THR A 1 90 ? -10.530 -6.768 3.481 1.00 98.44 90 THR A O 1
ATOM 761 N N . CYS A 1 91 ? -10.807 -8.294 1.848 1.00 98.62 91 CYS A N 1
ATOM 762 C CA . CYS A 1 91 ? -10.424 -7.421 0.742 1.00 98.62 91 CYS A CA 1
ATOM 763 C C . CYS A 1 91 ? -11.609 -7.191 -0.205 1.00 98.62 91 CYS A C 1
ATOM 765 O O . CYS A 1 91 ? -12.130 -8.137 -0.810 1.00 98.62 91 CYS A O 1
ATOM 767 N N . LEU A 1 92 ? -12.029 -5.928 -0.307 1.00 98.50 92 LEU A N 1
ATOM 768 C CA . LEU A 1 92 ? -13.051 -5.450 -1.230 1.00 98.50 92 LEU A CA 1
ATOM 769 C C . LEU A 1 92 ? -12.373 -5.072 -2.547 1.00 98.50 92 LEU A C 1
ATOM 771 O O . LEU A 1 92 ? -11.659 -4.072 -2.610 1.00 98.50 92 LEU A O 1
ATOM 775 N N . GLN A 1 93 ? -12.601 -5.873 -3.584 1.00 98.56 93 GLN A N 1
ATOM 776 C CA . GLN A 1 93 ? -12.038 -5.609 -4.899 1.00 98.56 93 GLN A CA 1
ATOM 777 C C . GLN A 1 93 ? -12.902 -4.594 -5.645 1.00 98.56 93 GLN A C 1
ATOM 779 O O . GLN A 1 93 ? -14.084 -4.854 -5.871 1.00 98.56 93 GLN A O 1
ATOM 784 N N . CYS A 1 94 ? -12.353 -3.415 -5.950 1.00 97.62 94 CYS A N 1
ATOM 785 C CA . CYS A 1 94 ? -13.162 -2.297 -6.448 1.00 97.62 94 CYS A CA 1
ATOM 786 C C . CYS A 1 94 ? -13.328 -2.246 -7.972 1.00 97.62 94 CYS A C 1
ATOM 788 O O . CYS A 1 94 ? -14.225 -1.546 -8.434 1.00 97.62 94 CYS A O 1
ATOM 790 N N . ASP A 1 95 ? -12.500 -2.967 -8.730 1.00 97.88 95 ASP A N 1
ATOM 791 C CA . ASP A 1 95 ? -12.606 -3.122 -10.187 1.00 97.88 95 ASP A CA 1
ATOM 792 C C . ASP A 1 95 ? -11.889 -4.416 -10.639 1.00 97.88 95 ASP A C 1
ATOM 794 O O . ASP A 1 95 ? -11.274 -5.096 -9.815 1.00 97.88 95 ASP A O 1
ATOM 798 N N . TYR A 1 96 ? -11.967 -4.770 -11.925 1.00 97.38 96 TYR A N 1
ATOM 799 C CA . TYR A 1 96 ? -11.222 -5.891 -12.512 1.00 97.38 96 TYR A CA 1
ATOM 800 C C . TYR A 1 96 ? -9.701 -5.684 -12.403 1.00 97.38 96 TYR A C 1
ATOM 802 O O . TYR A 1 96 ? -9.204 -4.582 -12.631 1.00 97.38 96 TYR A O 1
ATOM 810 N N . GLY A 1 97 ? -8.963 -6.755 -12.084 1.00 95.56 97 GLY A N 1
ATOM 811 C CA . GLY A 1 97 ? -7.594 -6.664 -11.566 1.00 95.56 97 GLY A CA 1
ATOM 812 C C . GLY A 1 97 ? -6.507 -7.483 -12.262 1.00 95.56 97 GLY A C 1
ATOM 813 O O . GLY A 1 97 ? -5.428 -7.615 -11.681 1.00 95.56 97 GLY A O 1
ATOM 814 N N . ASP A 1 98 ? -6.764 -8.067 -13.435 1.00 96.31 98 ASP A N 1
ATOM 815 C CA . ASP A 1 98 ? -5.843 -9.001 -14.110 1.00 96.31 98 ASP A CA 1
ATOM 816 C C . ASP A 1 98 ? -4.693 -8.269 -14.838 1.00 96.31 98 ASP A C 1
ATOM 818 O O . ASP A 1 98 ? -4.719 -8.086 -16.059 1.00 96.31 98 ASP A O 1
ATOM 822 N N . PHE A 1 99 ? -3.719 -7.756 -14.068 1.00 91.69 99 PHE A N 1
ATOM 823 C CA . PHE A 1 99 ? -2.523 -7.045 -14.552 1.00 91.69 99 PHE A CA 1
ATOM 824 C C . PHE A 1 99 ? -1.369 -6.991 -13.534 1.00 91.69 99 PHE A C 1
ATOM 826 O O . PHE A 1 99 ? -1.529 -7.329 -12.333 1.00 91.69 99 PHE A O 1
#

pLDDT: mean 92.29, std 16.13, range [35.88, 98.75]

Secondary structure (DSSP, 8-state):
--------PPPP-EEEEEEEGGGHHHHHHHHHHTT---SEEEEEPTT--S-HHHHHHHHHHHHHHTT-----EEE--HHHHHHHHHTT--EEE-S----

Sequence (99 aa):
MTSANKLRRGLKSVIVSGRTDDFRQQTEAWFKKWNIPINEIHMRRFGDYRADNLIKEEILHQLQRKGYQIQFVVDDRDSVVAMWREHGITCLQCDYGDF

Solvent-accessible surface area (backbone atoms only — not comparable to full-atom values): 6192 Å² total; per-residue (Å²): 139,81,85,90,73,77,72,90,71,75,89,74,49,69,46,77,42,81,53,40,48,88,49,44,69,61,53,55,49,51,36,61,76,68,72,53,84,69,75,46,80,47,52,30,57,71,92,66,82,71,59,60,41,62,54,52,49,53,50,48,54,52,41,48,75,73,66,55,81,83,80,64,46,77,45,42,39,44,67,40,42,49,49,38,44,76,72,72,37,54,58,48,67,79,53,93,22,97,117

Mean predicted aligned error: 5.02 Å

Nearest PDB structures (foldseek):
  4xrp-assembly1_D  TM=9.442E-01  e=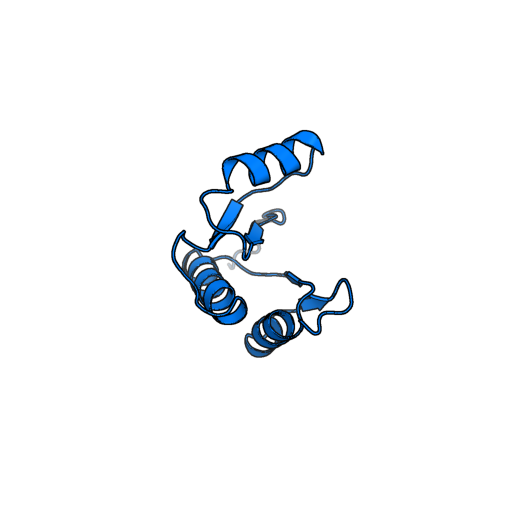1.132E-07  Capnocytophaga gingivalis ATCC 33624
  1rrc-assembly1_A  TM=9.404E-01  e=5.826E-06  Tequatrovirus T4
  2ia5-assembly3_I  TM=9.250E-01  e=2.746E-05  Tequatrovirus T4
  2ia5-assembly2_E  TM=9.355E-01  e=4.046E-05  Tequatrovirus T4
  1rpz-assembly1_A  TM=8.856E-01  e=2.413E-05  Tequatrovirus T4